Protein AF-A0A2P6SJB4-F1 (afdb_monomer_lite)

Sequence (63 aa):
METVALTLYYGEFMNKGPGSELAGRVRWLGHHTDPSEADQFTATNFIDGDSWLPSTGIPYTST

pLDDT: mean 92.09, std 10.89, range [51.94, 98.31]

Foldseek 3Di:
DDPPLVPAAAEDEPDDDPPNDPPPDDPRNNYYHDNVCVLCVFCCNVVVCVVPVVVVVDDDDRD

InterPro domains:
  IPR000070 Pectinesterase, catalytic [PF01095] (6-50)
  IPR011050 Pectin lyase fold/virulence factor [SSF51126] (6-62)
  IPR012334 Pectin lyase fold [G3DSA:2.160.20.10] (2-63)

Radius of gyration: 15.56 Å; chains: 1; bounding box: 31×30×38 Å

Organism: Rosa chinensis (NCBI:txid74649)

Structure (mmCIF, N/CA/C/O backbone):
data_AF-A0A2P6SJB4-F1
#
_entry.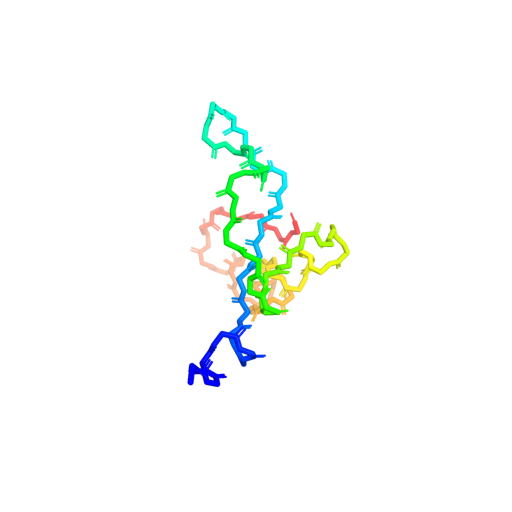id   AF-A0A2P6SJB4-F1
#
loop_
_atom_site.group_PDB
_atom_site.id
_atom_site.type_symbol
_atom_site.label_atom_id
_atom_site.label_alt_id
_atom_site.label_comp_id
_atom_site.label_asym_id
_atom_site.label_entity_id
_atom_site.label_seq_id
_atom_site.pdbx_PDB_ins_code
_atom_site.Cartn_x
_atom_site.Cartn_y
_atom_site.Cartn_z
_atom_site.occupancy
_atom_site.B_iso_or_equiv
_atom_site.auth_seq_id
_atom_site.auth_comp_id
_atom_site.auth_asym_id
_atom_site.auth_atom_id
_atom_site.pdbx_PDB_model_num
ATOM 1 N N . MET A 1 1 ? 21.549 -16.003 -16.028 1.00 51.94 1 MET A N 1
ATOM 2 C CA . MET A 1 1 ? 20.920 -14.725 -15.636 1.00 51.94 1 MET A CA 1
ATOM 3 C C . MET A 1 1 ? 19.708 -15.075 -14.797 1.00 51.94 1 MET A C 1
ATOM 5 O O . MET A 1 1 ? 18.984 -15.990 -15.165 1.00 51.94 1 MET A O 1
ATOM 9 N N . GLU A 1 2 ? 19.649 -14.497 -13.605 1.00 53.62 2 GLU A N 1
ATOM 10 C CA . GLU A 1 2 ? 19.081 -15.072 -12.380 1.00 53.62 2 GLU A CA 1
ATOM 11 C C . GLU A 1 2 ? 17.559 -15.252 -12.380 1.00 53.62 2 GLU A C 1
ATOM 13 O O . GLU A 1 2 ? 16.795 -14.346 -12.697 1.00 53.62 2 GLU A O 1
ATOM 18 N N . THR A 1 3 ? 17.128 -16.424 -11.917 1.00 58.03 3 THR A N 1
ATOM 19 C CA . THR A 1 3 ? 15.737 -16.823 -11.658 1.00 58.03 3 THR A CA 1
ATOM 20 C C . THR A 1 3 ? 15.068 -16.058 -10.508 1.00 58.03 3 THR A C 1
ATOM 22 O O . THR A 1 3 ? 13.860 -16.158 -10.342 1.00 58.03 3 THR A O 1
ATOM 25 N N . VAL A 1 4 ? 15.811 -15.260 -9.736 1.00 61.31 4 VAL A N 1
ATOM 26 C CA . VAL A 1 4 ? 15.291 -14.522 -8.568 1.00 61.31 4 VAL A CA 1
ATOM 27 C C . VAL A 1 4 ? 14.299 -13.421 -8.973 1.00 61.31 4 VAL A C 1
ATOM 29 O O . VAL A 1 4 ? 13.300 -13.203 -8.293 1.00 61.31 4 VAL A O 1
ATOM 32 N N . ALA A 1 5 ? 14.512 -12.778 -10.126 1.00 64.88 5 ALA A N 1
ATOM 33 C CA . ALA A 1 5 ? 13.614 -11.743 -10.651 1.00 64.88 5 ALA A CA 1
ATOM 34 C C . ALA A 1 5 ? 12.263 -12.286 -11.170 1.00 64.88 5 ALA A C 1
ATOM 36 O O . ALA A 1 5 ? 11.353 -11.502 -11.439 1.00 64.88 5 ALA A O 1
ATOM 37 N N . LEU A 1 6 ? 12.139 -13.611 -11.330 1.00 71.44 6 LEU A N 1
ATOM 38 C CA . LEU A 1 6 ? 10.898 -14.290 -11.723 1.00 71.44 6 LEU A CA 1
ATOM 39 C C . LEU A 1 6 ? 9.997 -14.616 -10.528 1.00 71.44 6 LEU A C 1
ATOM 41 O O . LEU A 1 6 ? 8.795 -14.752 -10.711 1.00 71.44 6 LEU A O 1
ATOM 45 N N . THR A 1 7 ? 10.573 -14.801 -9.338 1.00 86.75 7 THR A N 1
ATOM 46 C CA . THR A 1 7 ? 9.848 -15.326 -8.169 1.00 86.75 7 THR A CA 1
ATOM 47 C C . THR A 1 7 ? 9.547 -14.278 -7.105 1.00 86.75 7 THR A C 1
ATOM 49 O O . THR A 1 7 ? 8.819 -14.574 -6.163 1.00 86.75 7 THR A O 1
ATOM 52 N N . LEU A 1 8 ? 10.144 -13.088 -7.193 1.00 91.19 8 LEU A N 1
ATOM 53 C CA . LEU A 1 8 ? 9.847 -11.996 -6.268 1.00 91.19 8 LEU A CA 1
ATOM 54 C C . LEU A 1 8 ? 8.492 -11.356 -6.586 1.00 91.19 8 LEU A C 1
ATOM 56 O O . LEU A 1 8 ? 8.023 -11.433 -7.714 1.00 91.19 8 LEU A O 1
ATOM 60 N N . TYR A 1 9 ? 7.914 -10.677 -5.598 1.00 93.56 9 TYR A N 1
ATOM 61 C CA . TYR A 1 9 ? 6.755 -9.807 -5.771 1.00 93.56 9 TYR A CA 1
ATOM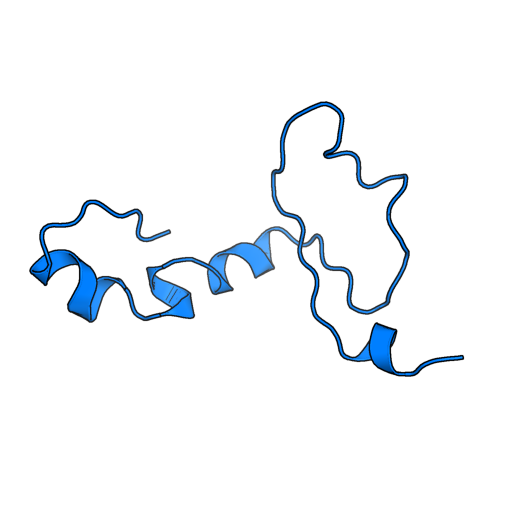 62 C C . TYR A 1 9 ? 7.130 -8.404 -5.289 1.00 93.56 9 TYR A C 1
ATOM 64 O O . TYR A 1 9 ? 7.443 -8.209 -4.113 1.00 93.56 9 TYR A O 1
ATOM 72 N N . TYR A 1 10 ? 7.139 -7.432 -6.197 1.00 94.56 10 TYR A N 1
ATOM 73 C CA . TYR A 1 10 ? 7.408 -6.028 -5.905 1.00 94.56 10 TYR A CA 1
ATOM 74 C C . TYR A 1 10 ? 6.295 -5.163 -6.497 1.00 94.56 10 TYR A C 1
ATOM 76 O O . TYR A 1 10 ? 6.225 -5.002 -7.712 1.00 94.56 10 TYR A O 1
ATOM 84 N N . GLY A 1 11 ? 5.419 -4.631 -5.642 1.00 95.62 11 GLY A N 1
ATOM 85 C CA . GLY A 1 11 ? 4.267 -3.821 -6.040 1.00 95.62 11 GLY A CA 1
ATOM 86 C C . GLY A 1 11 ? 4.466 -2.327 -5.785 1.00 95.62 11 GLY A C 1
ATOM 87 O O . GLY A 1 11 ? 4.927 -1.935 -4.714 1.00 95.62 11 GLY A O 1
ATOM 88 N N . GLU A 1 12 ? 4.074 -1.483 -6.740 1.00 97.38 12 GLU A N 1
ATOM 89 C CA . GLU A 1 12 ? 3.958 -0.030 -6.555 1.00 97.38 12 GLU A CA 1
ATOM 90 C C . GLU A 1 12 ? 2.518 0.414 -6.844 1.00 97.38 12 GLU A C 1
ATOM 92 O O . GLU A 1 12 ? 2.009 0.198 -7.942 1.00 97.38 12 GLU A O 1
ATOM 97 N N . PHE A 1 13 ? 1.865 1.073 -5.880 1.00 96.56 13 PHE A N 1
ATOM 98 C CA . PHE A 1 13 ? 0.470 1.501 -6.004 1.00 96.56 13 PHE A CA 1
ATOM 99 C C . PHE A 1 13 ? 0.270 2.939 -5.516 1.00 96.56 13 PHE A C 1
ATOM 101 O O . PHE A 1 13 ? 0.621 3.271 -4.390 1.00 96.56 13 PHE A O 1
ATOM 108 N N . MET A 1 14 ? -0.288 3.802 -6.376 1.00 95.69 14 MET A N 1
ATOM 109 C CA . MET A 1 14 ? -0.649 5.203 -6.081 1.00 95.69 14 MET A CA 1
ATOM 110 C C . MET A 1 14 ? 0.417 6.046 -5.338 1.00 95.69 14 MET A C 1
ATOM 112 O O . MET A 1 14 ? 0.089 7.019 -4.652 1.00 95.69 14 MET A O 1
ATOM 116 N N . ASN A 1 15 ? 1.702 5.728 -5.522 1.00 96.75 15 ASN A N 1
ATOM 117 C CA . ASN A 1 15 ? 2.816 6.515 -4.995 1.00 96.75 15 ASN A CA 1
ATOM 118 C C . ASN A 1 15 ? 2.803 7.941 -5.573 1.00 96.75 15 ASN A C 1
ATOM 120 O O . ASN A 1 15 ? 2.486 8.155 -6.745 1.00 96.75 15 ASN A O 1
ATOM 124 N N . LYS A 1 16 ? 3.195 8.931 -4.764 1.00 97.06 16 LYS A N 1
ATOM 125 C CA . LYS A 1 16 ? 3.217 10.351 -5.155 1.00 97.06 16 LYS A CA 1
ATOM 126 C C . LYS A 1 16 ? 4.605 10.961 -4.972 1.00 97.06 16 LYS A C 1
ATOM 128 O O . LYS A 1 16 ? 5.359 10.557 -4.092 1.00 97.06 16 LYS A O 1
ATOM 133 N N . GLY A 1 17 ? 4.891 11.994 -5.761 1.00 97.44 17 GLY A N 1
ATOM 134 C CA . GLY A 1 17 ? 6.123 12.783 -5.698 1.00 97.44 17 GLY A CA 1
ATOM 135 C C . GLY A 1 17 ? 7.083 12.505 -6.862 1.00 97.44 17 GLY A C 1
ATOM 136 O O . GLY A 1 17 ? 6.854 11.585 -7.640 1.00 97.44 17 GLY A O 1
ATOM 137 N N . PRO A 1 18 ? 8.177 13.279 -6.998 1.00 96.44 18 PRO A N 1
ATOM 138 C CA . PRO A 1 18 ? 9.050 13.224 -8.178 1.00 96.44 18 PRO A CA 1
ATOM 139 C C . PRO A 1 18 ? 9.699 11.857 -8.460 1.00 96.44 18 PRO A C 1
ATOM 141 O O . PRO A 1 18 ? 10.134 11.605 -9.576 1.00 96.44 18 PRO A O 1
ATOM 144 N N . GLY A 1 19 ? 9.781 10.974 -7.458 1.00 96.12 19 GLY A N 1
ATOM 145 C CA . GLY A 1 19 ? 10.366 9.635 -7.587 1.00 96.12 19 GLY A CA 1
ATOM 146 C C . GLY A 1 19 ? 9.374 8.512 -7.906 1.00 96.12 19 GLY A C 1
ATOM 147 O O . GLY A 1 19 ? 9.802 7.363 -8.030 1.00 96.12 19 GLY 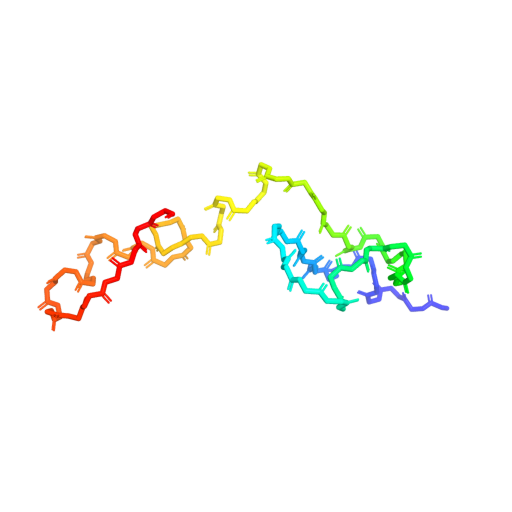A O 1
ATOM 148 N N . SER A 1 20 ? 8.070 8.793 -8.016 1.00 96.25 20 SER A N 1
ATOM 149 C CA . SER A 1 20 ? 7.046 7.752 -8.203 1.00 96.25 20 SER A CA 1
ATOM 150 C C . SER A 1 20 ? 6.848 7.315 -9.656 1.00 96.25 20 SER A C 1
ATOM 152 O O . SER A 1 20 ? 6.044 6.423 -9.916 1.00 96.25 20 SER A O 1
ATOM 154 N N . GLU A 1 21 ? 7.572 7.911 -10.608 1.00 96.00 21 GLU A N 1
ATOM 155 C CA . GLU A 1 21 ? 7.472 7.519 -12.011 1.00 96.00 21 GLU A CA 1
ATOM 156 C C . GLU A 1 21 ? 7.923 6.073 -12.248 1.00 96.00 21 GLU A C 1
ATOM 158 O O . GLU A 1 21 ? 9.027 5.663 -11.878 1.00 96.00 21 GLU A O 1
ATOM 163 N N . LEU A 1 22 ? 7.076 5.320 -12.954 1.00 95.31 22 LEU A N 1
ATOM 164 C CA . LEU A 1 22 ? 7.315 3.919 -13.297 1.00 95.31 22 LEU A CA 1
ATOM 165 C C . LEU A 1 22 ? 8.221 3.748 -14.526 1.00 95.31 22 LEU A C 1
ATOM 167 O O . LEU A 1 22 ? 8.824 2.693 -14.705 1.00 95.31 22 LEU A O 1
ATOM 171 N N . ALA A 1 23 ? 8.354 4.778 -15.371 1.00 93.50 23 ALA A N 1
ATOM 172 C CA . ALA A 1 23 ? 9.041 4.688 -16.663 1.00 93.50 23 ALA A CA 1
ATOM 173 C C . ALA A 1 23 ? 10.529 4.290 -16.556 1.00 93.50 23 ALA A C 1
ATOM 175 O O . ALA A 1 23 ? 11.081 3.718 -17.496 1.00 93.50 23 ALA A O 1
ATOM 176 N N . GLY A 1 24 ? 11.169 4.559 -15.412 1.00 92.62 24 GLY A N 1
ATOM 177 C CA . GLY A 1 24 ? 12.565 4.204 -15.131 1.00 92.62 24 GLY A CA 1
ATOM 178 C C . GLY A 1 24 ? 12.761 2.921 -14.317 1.00 92.62 24 GLY A C 1
ATOM 179 O O . GLY A 1 24 ? 13.887 2.640 -13.907 1.00 92.62 24 GLY A O 1
ATOM 180 N N . ARG A 1 25 ? 11.696 2.166 -14.020 1.00 93.94 25 ARG A N 1
ATOM 181 C CA . ARG A 1 25 ? 11.784 0.957 -13.189 1.00 93.94 25 ARG A CA 1
ATOM 182 C C . ARG A 1 25 ? 12.358 -0.231 -13.960 1.00 93.94 25 ARG A C 1
ATOM 184 O O . ARG A 1 25 ? 12.245 -0.344 -15.182 1.00 93.94 25 ARG A O 1
ATOM 191 N N . VAL A 1 26 ? 12.982 -1.135 -13.209 1.00 91.00 26 VAL A N 1
ATOM 192 C CA . VAL A 1 26 ? 13.440 -2.435 -13.711 1.00 91.00 26 VAL A CA 1
ATOM 193 C C . VAL A 1 26 ? 12.242 -3.268 -14.174 1.00 91.00 26 VAL A C 1
ATOM 195 O O . VAL A 1 26 ? 11.201 -3.274 -13.532 1.00 91.00 26 VAL A O 1
ATOM 198 N N . ARG A 1 27 ? 12.385 -3.992 -15.288 1.00 88.62 27 ARG A N 1
ATOM 199 C CA . ARG A 1 27 ? 11.293 -4.771 -15.906 1.00 88.62 27 ARG A CA 1
ATOM 200 C C . ARG A 1 27 ? 11.275 -6.229 -15.452 1.00 88.62 27 ARG A C 1
ATOM 202 O O . ARG A 1 27 ? 11.208 -7.140 -16.276 1.00 88.62 27 ARG A O 1
ATOM 209 N N . TRP A 1 28 ? 11.449 -6.459 -14.158 1.00 91.69 28 TRP A N 1
ATOM 210 C CA . TRP A 1 28 ? 11.384 -7.813 -13.616 1.00 91.69 28 TRP A CA 1
ATOM 211 C C . TRP A 1 28 ? 9.971 -8.370 -13.765 1.00 91.69 28 TRP A C 1
ATOM 213 O O . TRP A 1 28 ? 9.001 -7.627 -13.668 1.00 91.69 28 TRP A O 1
ATOM 223 N N . LEU A 1 29 ? 9.858 -9.678 -13.999 1.00 89.12 29 LEU A N 1
ATOM 224 C CA . LEU A 1 29 ? 8.551 -10.326 -14.134 1.00 89.12 29 LEU A CA 1
ATOM 225 C C . LEU A 1 29 ? 7.756 -10.290 -12.824 1.00 89.12 29 LEU A C 1
ATOM 227 O O . LEU A 1 29 ? 6.536 -10.293 -12.866 1.00 89.12 29 LEU A O 1
ATOM 231 N N . GLY A 1 30 ? 8.450 -10.178 -11.691 1.00 91.31 30 GLY A N 1
ATOM 232 C CA . GLY A 1 30 ? 7.867 -9.905 -10.382 1.00 91.31 30 GLY A CA 1
ATOM 233 C C . GLY A 1 30 ? 7.572 -8.433 -10.069 1.00 91.31 30 GLY A C 1
ATOM 234 O O . GLY A 1 30 ? 7.435 -8.104 -8.895 1.00 91.31 30 GLY A O 1
ATOM 235 N N . HIS A 1 31 ? 7.563 -7.512 -11.044 1.00 93.38 31 HIS A N 1
ATOM 236 C CA . HIS A 1 31 ? 7.135 -6.120 -10.820 1.00 93.38 31 HIS A CA 1
ATOM 237 C C . HIS A 1 31 ? 5.644 -5.968 -11.126 1.00 93.38 31 HIS A C 1
ATOM 239 O O . HIS A 1 31 ? 5.202 -6.237 -12.241 1.00 93.38 31 HIS A O 1
ATOM 245 N N . HIS A 1 32 ? 4.887 -5.511 -10.133 1.00 94.31 32 HIS A N 1
ATOM 246 C CA . HIS A 1 32 ? 3.431 -5.433 -10.147 1.00 94.31 32 HIS A CA 1
ATOM 247 C C . HIS A 1 32 ? 2.965 -3.981 -10.035 1.00 94.31 32 HIS A C 1
ATOM 249 O O . HIS A 1 32 ? 3.477 -3.195 -9.235 1.00 94.31 32 HIS A O 1
ATOM 255 N N . THR A 1 33 ? 1.983 -3.618 -10.856 1.00 94.38 33 THR A N 1
ATOM 256 C CA . THR A 1 33 ? 1.395 -2.266 -10.883 1.00 94.38 33 THR A CA 1
ATOM 257 C C . THR A 1 33 ? -0.130 -2.296 -10.983 1.00 94.38 33 THR A C 1
ATOM 259 O O . THR A 1 33 ? -0.744 -1.245 -11.157 1.00 94.38 33 THR A O 1
ATOM 262 N N . ASP A 1 34 ? -0.745 -3.481 -10.878 1.00 94.19 34 ASP A N 1
ATOM 263 C CA . ASP A 1 34 ? -2.195 -3.642 -10.944 1.00 94.19 34 ASP A CA 1
ATOM 264 C C . ASP A 1 34 ? -2.845 -3.094 -9.658 1.00 94.19 34 ASP A C 1
ATOM 266 O O . ASP A 1 34 ? -2.593 -3.612 -8.566 1.00 94.19 34 ASP A O 1
ATOM 270 N N . PRO A 1 35 ? -3.699 -2.058 -9.756 1.00 92.19 35 PRO A N 1
ATOM 271 C CA . PRO A 1 35 ? -4.450 -1.523 -8.624 1.00 92.19 35 PRO A CA 1
ATOM 272 C C . PRO A 1 35 ? -5.258 -2.554 -7.838 1.00 92.19 35 PRO A C 1
ATOM 274 O O . PRO A 1 35 ? -5.449 -2.386 -6.635 1.00 92.19 35 PRO A O 1
ATOM 277 N N . SER A 1 36 ? -5.763 -3.590 -8.508 1.00 93.88 36 SER A N 1
ATOM 278 C CA . SER A 1 36 ? -6.618 -4.603 -7.886 1.00 93.88 36 SER A CA 1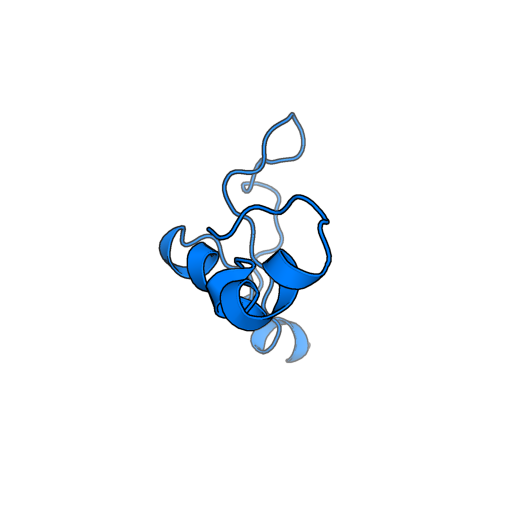
ATOM 279 C C . SER A 1 36 ? -5.855 -5.521 -6.931 1.00 93.88 36 SER A C 1
ATOM 281 O O . SER A 1 36 ? -6.456 -6.088 -6.021 1.00 93.88 36 SER A O 1
ATOM 283 N N . GLU A 1 37 ? -4.532 -5.625 -7.077 1.00 95.88 37 GLU A N 1
ATOM 284 C CA . GLU A 1 37 ? -3.691 -6.435 -6.194 1.00 95.88 37 GLU A CA 1
ATOM 285 C C . GLU A 1 37 ? -3.387 -5.722 -4.864 1.00 95.88 37 GLU A C 1
ATOM 287 O O . GLU A 1 37 ? -3.046 -6.378 -3.881 1.00 95.88 37 GLU A O 1
ATOM 292 N N . ALA A 1 38 ? -3.541 -4.392 -4.795 1.00 96.44 38 ALA A N 1
ATOM 293 C CA . ALA A 1 38 ? -3.200 -3.603 -3.608 1.00 96.44 38 ALA A CA 1
ATOM 294 C C . ALA A 1 38 ? -4.054 -3.955 -2.378 1.00 96.44 38 ALA A C 1
ATOM 296 O O . ALA A 1 38 ? -3.551 -3.914 -1.255 1.00 96.44 38 ALA A O 1
ATOM 297 N N . ASP A 1 39 ? -5.314 -4.347 -2.592 1.00 96.00 39 ASP A N 1
ATOM 298 C CA . ASP A 1 39 ? -6.250 -4.703 -1.521 1.00 96.00 39 ASP A CA 1
ATOM 299 C C . ASP A 1 39 ? -5.731 -5.869 -0.662 1.00 96.00 39 ASP A C 1
ATOM 301 O O . ASP A 1 39 ? -5.928 -5.892 0.548 1.00 96.00 39 ASP A O 1
ATOM 305 N N . GLN A 1 40 ? -4.969 -6.800 -1.247 1.00 97.06 40 GLN A N 1
ATOM 306 C CA . GLN A 1 40 ? -4.402 -7.952 -0.530 1.00 97.06 40 GLN A CA 1
ATOM 307 C C . GLN A 1 40 ? -3.384 -7.553 0.551 1.00 97.06 40 GLN A C 1
ATOM 309 O O . GLN A 1 40 ? -3.097 -8.345 1.448 1.00 97.06 40 GLN A O 1
ATOM 314 N N . PHE A 1 41 ? -2.835 -6.338 0.466 1.00 96.94 41 PHE A N 1
ATOM 315 C CA . PHE A 1 41 ? -1.789 -5.829 1.355 1.00 96.94 41 PHE A CA 1
ATOM 316 C C . PHE A 1 41 ? -2.312 -4.807 2.379 1.00 96.94 41 PHE A C 1
ATOM 318 O O . PHE A 1 41 ? -1.515 -4.163 3.065 1.00 96.94 41 PHE A O 1
ATOM 325 N N . THR A 1 42 ? -3.633 -4.651 2.504 1.00 97.38 42 THR A N 1
ATOM 326 C CA . THR A 1 42 ? -4.267 -3.816 3.537 1.00 97.38 42 THR A CA 1
ATOM 327 C C . THR A 1 42 ? -4.229 -4.496 4.908 1.00 97.38 42 THR A C 1
ATOM 329 O O . THR A 1 42 ? -3.963 -5.695 5.021 1.00 97.38 42 THR A O 1
ATOM 332 N N . ALA A 1 43 ? -4.491 -3.742 5.981 1.00 98.00 43 ALA A N 1
ATOM 333 C CA . ALA A 1 43 ? -4.461 -4.296 7.335 1.00 98.00 43 ALA A CA 1
ATOM 334 C C . ALA A 1 43 ? -5.507 -5.406 7.518 1.00 98.00 43 ALA A C 1
ATOM 336 O O . ALA A 1 43 ? -5.201 -6.445 8.105 1.00 98.00 43 ALA A O 1
ATOM 337 N N . THR A 1 44 ? -6.717 -5.220 6.988 1.00 97.94 44 THR A N 1
ATOM 338 C CA . THR A 1 44 ? -7.781 -6.229 7.052 1.00 97.94 44 THR A CA 1
ATOM 339 C C . THR A 1 44 ? -7.383 -7.508 6.329 1.00 97.94 44 THR A C 1
ATOM 341 O O . THR A 1 44 ? -7.483 -8.584 6.909 1.00 97.94 44 THR A O 1
ATOM 344 N N . ASN A 1 45 ? -6.883 -7.413 5.098 1.00 98.06 45 ASN A N 1
ATOM 345 C CA . ASN A 1 45 ? -6.663 -8.606 4.281 1.00 98.06 45 ASN A CA 1
ATOM 346 C C . ASN A 1 45 ? -5.335 -9.317 4.578 1.00 98.06 45 ASN A C 1
ATOM 348 O O . ASN A 1 45 ? -5.279 -10.544 4.521 1.00 98.06 45 ASN A O 1
ATOM 352 N N . PHE A 1 46 ? -4.268 -8.581 4.911 1.00 97.94 46 PHE A N 1
ATOM 353 C CA . PHE A 1 46 ? -2.934 -9.173 5.056 1.00 97.94 46 PHE A CA 1
ATOM 354 C C . PHE A 1 46 ? -2.679 -9.778 6.440 1.00 97.94 46 PHE A C 1
ATOM 356 O O . PHE A 1 46 ? -2.002 -10.798 6.561 1.00 97.94 46 PHE A O 1
ATOM 363 N N . ILE A 1 47 ? -3.195 -9.140 7.495 1.00 97.81 47 ILE A N 1
ATOM 364 C CA . ILE A 1 47 ? -2.912 -9.510 8.894 1.00 97.81 47 ILE A CA 1
ATOM 365 C C . ILE A 1 47 ? -4.174 -9.739 9.724 1.00 97.81 47 ILE A C 1
ATOM 367 O O . ILE A 1 47 ? -4.081 -9.784 10.953 1.00 97.81 47 ILE A O 1
ATOM 371 N N . ASP A 1 48 ? -5.336 -9.838 9.071 1.00 98.00 48 ASP A N 1
ATOM 372 C CA . ASP A 1 48 ? -6.636 -9.945 9.739 1.00 98.00 48 ASP A CA 1
ATOM 373 C C . ASP A 1 48 ? -6.815 -8.844 10.802 1.00 98.00 48 ASP A C 1
ATOM 375 O O . ASP A 1 48 ? -7.211 -9.082 11.941 1.00 98.00 48 ASP A O 1
ATOM 379 N N . GLY A 1 49 ? -6.421 -7.613 10.458 1.00 97.94 49 GLY A N 1
ATOM 380 C CA . GLY A 1 49 ? -6.266 -6.522 11.420 1.00 97.94 49 GLY A CA 1
ATOM 381 C C . GLY A 1 49 ? -7.537 -6.219 12.216 1.00 97.94 49 GLY A C 1
ATOM 382 O O . GLY A 1 49 ? -7.459 -5.893 13.401 1.00 97.94 49 GLY A O 1
ATOM 383 N N . ASP A 1 50 ? -8.706 -6.396 11.604 1.00 97.94 50 ASP A N 1
ATOM 384 C CA . ASP A 1 50 ? -10.001 -6.116 12.229 1.00 97.94 50 ASP A CA 1
ATOM 385 C C . ASP A 1 50 ? -10.336 -7.057 13.392 1.00 97.94 50 ASP A C 1
ATOM 387 O O . ASP A 1 50 ? -11.130 -6.687 14.262 1.00 97.94 50 ASP A O 1
ATOM 391 N N . SER A 1 51 ? -9.717 -8.241 13.467 1.00 98.19 51 SER A N 1
ATOM 392 C CA . SER A 1 51 ? -9.966 -9.186 14.559 1.00 98.19 51 SER A CA 1
ATOM 393 C C . SER A 1 51 ? -9.243 -8.818 15.858 1.00 98.19 51 SER A C 1
ATOM 395 O O . SER A 1 51 ? -9.685 -9.230 16.935 1.00 98.19 51 SER A O 1
ATOM 397 N N . TRP A 1 52 ? -8.165 -8.020 15.797 1.00 98.25 52 TRP A N 1
ATOM 398 C CA . TRP A 1 52 ? -7.310 -7.772 16.965 1.00 98.25 52 TRP A CA 1
ATOM 399 C C . TRP A 1 52 ? -6.866 -6.319 17.173 1.00 98.25 52 TRP A C 1
ATOM 401 O O . TRP A 1 52 ? -6.808 -5.881 18.329 1.00 98.25 52 TRP A O 1
ATOM 411 N N . LEU A 1 53 ? -6.608 -5.536 16.119 1.00 98.25 53 LEU A N 1
ATOM 412 C CA . LEU A 1 53 ? -6.150 -4.144 16.248 1.00 98.25 53 LEU A CA 1
ATOM 413 C C . LEU A 1 53 ? -7.118 -3.246 17.034 1.00 98.25 53 LEU A C 1
ATOM 415 O O . LEU A 1 53 ? -6.623 -2.496 17.883 1.00 98.25 53 LEU A O 1
ATOM 419 N N . PRO A 1 54 ? -8.460 -3.338 16.880 1.00 98.19 54 PRO A N 1
ATOM 420 C CA . PRO A 1 54 ? -9.383 -2.503 17.653 1.00 98.19 54 PRO A CA 1
ATOM 421 C C . PRO A 1 54 ? -9.198 -2.617 19.172 1.00 98.19 54 PRO A C 1
ATOM 423 O O . PRO A 1 54 ? -9.335 -1.629 19.893 1.00 98.19 54 PRO A O 1
ATOM 426 N N . SER A 1 55 ? -8.835 -3.806 19.670 1.00 98.31 55 SER A N 1
ATOM 427 C CA . SER A 1 55 ? -8.660 -4.058 21.108 1.00 98.31 55 SER A CA 1
ATOM 428 C C . SER A 1 55 ? -7.420 -3.384 21.704 1.00 98.31 55 SER A C 1
ATOM 430 O O . SER A 1 55 ? -7.348 -3.172 22.914 1.00 98.31 55 SER A O 1
ATOM 432 N N . THR A 1 56 ? -6.455 -3.013 20.859 1.00 98.06 56 THR A N 1
ATOM 433 C CA . THR A 1 56 ? -5.204 -2.368 21.279 1.00 98.06 56 THR A CA 1
ATOM 434 C C . THR A 1 56 ? -5.381 -0.884 21.610 1.00 98.06 56 THR A C 1
ATOM 436 O O . THR A 1 56 ? -4.524 -0.298 22.268 1.00 98.06 56 THR A O 1
ATOM 4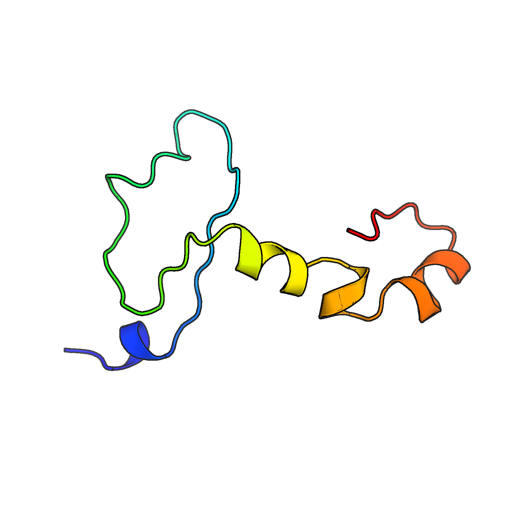39 N N . GLY A 1 57 ? -6.467 -0.257 21.137 1.00 97.62 57 GLY A N 1
ATOM 440 C CA . GLY A 1 57 ? -6.684 1.191 21.226 1.00 97.62 57 GLY A CA 1
ATOM 441 C C . GLY A 1 57 ? -5.796 2.029 20.294 1.00 97.62 57 GLY A C 1
ATOM 442 O O . GLY A 1 57 ? -5.866 3.257 20.336 1.00 97.62 57 GLY A O 1
ATOM 443 N N . ILE A 1 58 ? -4.971 1.396 19.454 1.00 97.06 58 ILE A N 1
ATOM 444 C CA . ILE A 1 58 ? -4.115 2.076 18.479 1.00 97.06 58 ILE A CA 1
ATOM 445 C C . ILE A 1 58 ? -4.947 2.395 17.225 1.00 97.06 58 ILE A C 1
ATOM 447 O O . ILE A 1 58 ? -5.546 1.484 16.650 1.00 97.06 58 ILE A O 1
ATOM 451 N N . PRO A 1 59 ? -4.988 3.659 16.760 1.00 97.62 59 PRO A N 1
ATOM 452 C CA . PRO A 1 59 ? -5.662 3.999 15.511 1.00 97.62 59 PRO A CA 1
ATOM 453 C C . PRO A 1 59 ? -5.024 3.288 14.312 1.00 97.62 59 PRO A C 1
ATOM 455 O O . PRO A 1 59 ? -3.805 3.325 14.145 1.00 97.62 59 PRO A O 1
ATOM 458 N N . TYR A 1 60 ? -5.848 2.698 13.447 1.00 97.62 60 TYR A N 1
ATOM 459 C CA . TYR A 1 60 ? -5.414 2.082 12.193 1.00 97.62 60 TYR A CA 1
ATOM 460 C C . TYR A 1 60 ? -6.447 2.319 11.084 1.00 97.62 60 TYR A C 1
ATOM 462 O O . TYR A 1 60 ? -7.566 2.762 11.343 1.00 97.62 60 TYR A O 1
AT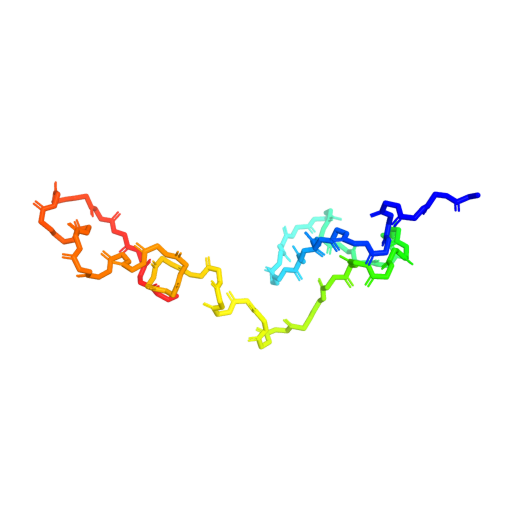OM 470 N N . THR A 1 61 ? -6.052 2.048 9.840 1.00 97.75 61 THR A N 1
ATOM 471 C CA . THR A 1 61 ? -6.956 2.006 8.681 1.00 97.75 61 THR A CA 1
ATOM 472 C C . THR A 1 61 ? -7.073 0.561 8.215 1.00 97.75 61 THR A C 1
ATOM 474 O O . THR A 1 61 ? -6.060 -0.123 8.093 1.00 97.75 61 THR A O 1
ATOM 477 N N . SER A 1 62 ? -8.303 0.105 8.002 1.00 94.50 62 SER A N 1
ATOM 478 C CA . SER A 1 62 ? -8.629 -1.281 7.656 1.00 94.50 62 SER A CA 1
ATOM 479 C C . SER A 1 62 ? -8.306 -1.607 6.186 1.00 94.50 62 SER A C 1
ATOM 481 O O . SER A 1 62 ? -7.607 -2.589 5.926 1.00 94.50 62 SER A O 1
ATOM 483 N N . THR A 1 63 ? -8.718 -0.734 5.256 1.00 89.06 63 THR A N 1
ATOM 484 C CA . THR A 1 63 ? -8.578 -0.870 3.793 1.00 89.06 63 THR A CA 1
ATOM 485 C C . THR A 1 63 ? -7.856 0.303 3.145 1.00 89.06 63 THR A C 1
ATOM 487 O O . THR A 1 63 ? -7.921 1.427 3.692 1.00 89.06 63 THR A O 1
#

Secondary structure (DSSP, 8-state):
--THHHH--EE--S--STT--STTS---TTEE--GGGGGGGSHHHHH-HHHHGGGGT------